Protein AF-A0A3A0EE90-F1 (afdb_monomer_lite)

Foldseek 3Di:
DVVVVVVVVVVVVVVVVVVVVVVVVPDDDPDDDDDDDDDPPDDQQCAVVSPHPDDPPVVVVVCVVDPDDPDDDAPPDDQQRVQCQFQVDHSLCQQHPDAQPDDDVPDHSHPSDGDPPGHTPVNVVD

Secondary structure (DSSP, 8-state):
-HHHHHHHHHHHHHHHHHHHHHHTT----PSPP------SS--GGGSGGGT-SS--HHHHHHHHTS---SS----SSHHHHHHHHHHSS-TTTTT-SSSTT---TT-TT--SS--TTPPPHHHHT-

Structure (mmCIF, N/CA/C/O backbone):
data_AF-A0A3A0EE90-F1
#
_entry.id   AF-A0A3A0EE90-F1
#
loop_
_atom_site.group_PDB
_atom_site.id
_atom_site.type_symbol
_atom_site.label_atom_id
_atom_site.label_alt_id
_atom_site.label_comp_id
_atom_site.label_asym_id
_atom_site.label_entity_id
_atom_site.label_seq_id
_atom_site.pdbx_PDB_ins_code
_atom_site.Cartn_x
_atom_site.Cartn_y
_atom_site.Cartn_z
_atom_site.occupancy
_atom_site.B_iso_or_equiv
_atom_site.auth_seq_id
_atom_site.auth_comp_id
_atom_site.auth_asym_id
_atom_site.auth_atom_id
_atom_site.pdbx_PDB_model_num
ATOM 1 N N . MET A 1 1 ? -14.773 -44.192 35.104 1.00 59.28 1 MET A N 1
ATOM 2 C CA . MET A 1 1 ? -13.990 -44.055 33.852 1.00 59.28 1 MET A CA 1
ATOM 3 C C . MET A 1 1 ? -14.890 -43.814 32.639 1.00 59.28 1 MET A C 1
ATOM 5 O O . MET A 1 1 ? -14.671 -42.838 31.938 1.00 59.28 1 MET A O 1
ATOM 9 N N . VAL A 1 2 ? -15.960 -44.599 32.462 1.00 55.34 2 VAL A N 1
ATOM 10 C CA . VAL A 1 2 ? -16.912 -44.497 31.332 1.00 55.34 2 VAL A CA 1
ATOM 11 C C . VAL A 1 2 ? -17.604 -43.124 31.212 1.00 55.34 2 VAL A C 1
ATOM 13 O O . VAL A 1 2 ? -17.663 -42.565 30.123 1.00 55.34 2 VAL A O 1
ATOM 16 N N . LEU A 1 3 ? -18.027 -42.516 32.329 1.00 49.12 3 LEU A N 1
ATOM 17 C CA . LEU A 1 3 ? -18.712 -41.209 32.326 1.00 49.12 3 LEU A CA 1
ATOM 18 C C . LEU A 1 3 ? -17.809 -40.034 31.893 1.00 49.12 3 LEU A C 1
ATOM 20 O O . LEU A 1 3 ? -18.281 -39.083 31.281 1.00 49.12 3 LEU A O 1
ATOM 24 N N . ARG A 1 4 ? -16.498 -40.111 32.168 1.00 53.97 4 ARG A N 1
ATOM 25 C CA . ARG A 1 4 ? -15.519 -39.095 31.735 1.00 53.97 4 ARG A CA 1
ATOM 26 C C . ARG A 1 4 ? -15.222 -39.191 30.237 1.00 53.97 4 ARG A C 1
ATOM 28 O O . ARG A 1 4 ? -15.070 -38.164 29.591 1.00 53.97 4 ARG A O 1
ATOM 35 N N . ILE A 1 5 ? -15.189 -40.407 29.690 1.00 62.09 5 ILE A N 1
ATOM 36 C CA . ILE A 1 5 ? -14.971 -40.651 28.256 1.00 62.09 5 ILE A CA 1
ATOM 37 C C . ILE A 1 5 ? -16.179 -40.164 27.441 1.00 62.09 5 ILE A C 1
ATOM 39 O O . ILE A 1 5 ? -16.000 -39.492 26.430 1.00 62.09 5 ILE A O 1
ATOM 43 N N . ALA A 1 6 ? -17.403 -40.413 27.923 1.00 63.38 6 ALA A N 1
ATOM 44 C CA . ALA A 1 6 ? -18.627 -39.934 27.278 1.00 63.38 6 ALA A CA 1
ATOM 45 C C . ALA A 1 6 ? -18.721 -38.396 27.228 1.00 63.38 6 ALA A C 1
ATOM 47 O O . ALA A 1 6 ? -19.151 -37.839 26.221 1.00 63.38 6 ALA A O 1
ATOM 48 N N . LEU A 1 7 ? -18.275 -37.703 28.283 1.00 63.69 7 LEU A N 1
ATOM 49 C CA . LEU A 1 7 ? -18.313 -36.239 28.356 1.00 63.69 7 LEU A CA 1
ATOM 50 C C . LEU A 1 7 ? -17.277 -35.580 27.429 1.00 63.69 7 LEU A C 1
ATOM 52 O O . LEU A 1 7 ? -17.569 -34.563 26.809 1.00 63.69 7 LEU A O 1
ATOM 56 N N . VAL A 1 8 ? -16.093 -36.188 27.287 1.00 68.00 8 VAL A N 1
ATOM 57 C CA . VAL A 1 8 ? -15.045 -35.726 26.359 1.00 68.00 8 VAL A CA 1
ATOM 58 C C . VAL A 1 8 ? -15.452 -35.963 24.903 1.00 68.00 8 VAL A C 1
ATOM 60 O O . VAL A 1 8 ? -15.297 -35.062 24.086 1.00 68.00 8 VAL A O 1
ATOM 63 N N . LEU A 1 9 ? -16.037 -37.123 24.582 1.00 70.31 9 LEU A N 1
ATOM 64 C CA . LEU A 1 9 ? -16.563 -37.410 23.240 1.00 70.31 9 LEU A CA 1
ATOM 65 C C . LEU A 1 9 ? -17.734 -36.488 22.869 1.00 70.31 9 LEU A C 1
ATOM 67 O O . LEU A 1 9 ? -17.796 -36.013 21.739 1.00 70.31 9 LEU A O 1
ATOM 71 N N . GLY A 1 10 ? -18.631 -36.195 23.817 1.00 65.44 10 GLY A N 1
ATOM 72 C CA . GLY A 1 10 ? -19.738 -35.254 23.619 1.00 65.44 10 GLY A CA 1
ATOM 73 C C . GLY A 1 10 ? -19.283 -33.802 23.435 1.00 65.44 10 GLY A C 1
ATOM 74 O O . GLY A 1 10 ? -19.886 -33.060 22.666 1.00 65.44 10 GLY A O 1
ATOM 75 N N . LEU A 1 11 ? -18.194 -33.396 24.098 1.00 70.06 11 LEU A N 1
ATOM 76 C CA . LEU A 1 11 ? -17.599 -32.073 23.903 1.00 70.06 11 LEU A CA 1
ATOM 77 C C . LEU A 1 11 ? -16.895 -31.971 22.541 1.00 70.06 11 LEU A C 1
ATOM 79 O O . LEU A 1 11 ? -16.982 -30.937 21.887 1.00 70.06 11 LEU A O 1
ATOM 83 N N . PHE A 1 12 ? -16.247 -33.049 22.091 1.00 70.38 12 PHE A N 1
ATOM 84 C CA . PHE A 1 12 ? -15.568 -33.098 20.794 1.00 70.38 12 PHE A CA 1
ATOM 85 C C . PHE A 1 12 ? -16.561 -32.999 19.625 1.00 70.38 12 PHE A C 1
ATOM 87 O O . PHE A 1 12 ? -16.373 -32.185 18.725 1.00 70.38 12 PHE A O 1
ATOM 94 N N . THR A 1 13 ? -17.674 -33.736 19.687 1.00 67.44 13 THR A N 1
ATOM 95 C CA . THR A 1 13 ? -18.733 -33.666 18.666 1.00 67.44 13 THR A CA 1
ATOM 96 C C . THR A 1 13 ? -19.474 -32.326 18.671 1.00 67.44 13 THR A C 1
ATOM 98 O O . THR A 1 13 ? -19.854 -31.832 17.611 1.00 67.44 13 THR A O 1
ATOM 101 N N . ALA A 1 14 ? -19.639 -31.689 19.837 1.00 69.25 14 ALA A N 1
ATOM 102 C CA . ALA A 1 14 ? -20.219 -30.348 19.934 1.00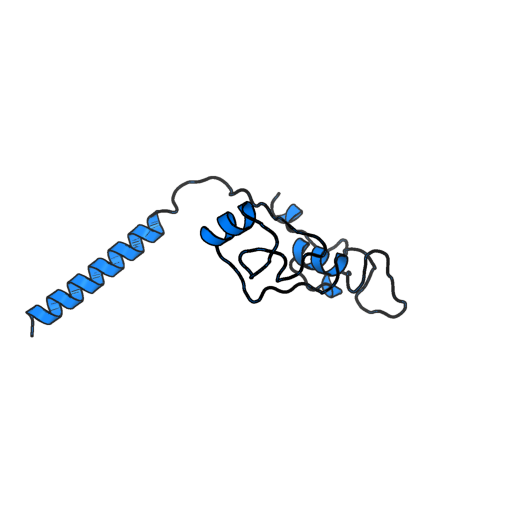 69.25 14 ALA A CA 1
ATOM 103 C C . ALA A 1 14 ? -19.314 -29.265 19.314 1.00 69.25 14 ALA A C 1
ATOM 105 O O . ALA A 1 14 ? -19.820 -28.346 18.668 1.00 69.25 14 ALA A O 1
ATOM 106 N N . VAL A 1 15 ? -17.990 -29.381 19.474 1.00 72.31 15 VAL A N 1
ATOM 107 C CA . VAL A 1 15 ? -17.012 -28.470 18.855 1.00 72.31 15 VAL A CA 1
ATOM 108 C C . VAL A 1 15 ? -16.973 -28.654 17.337 1.00 72.31 15 VAL A C 1
ATOM 110 O O . VAL A 1 15 ? -17.046 -27.663 16.613 1.00 72.31 15 VAL A O 1
ATOM 113 N N . GLU A 1 16 ? -16.954 -29.892 16.835 1.00 65.81 16 GLU A N 1
ATOM 114 C CA . GLU A 1 16 ? -17.025 -30.161 15.390 1.00 65.81 16 GLU A CA 1
ATOM 115 C C . GLU A 1 16 ? -18.316 -29.614 14.760 1.00 65.81 16 GLU A C 1
ATOM 117 O O . GLU A 1 16 ? -18.273 -28.965 13.713 1.00 65.81 16 GLU A O 1
ATOM 122 N N . ALA A 1 17 ? -19.464 -29.794 15.423 1.00 63.25 17 ALA A N 1
ATOM 123 C CA . ALA A 1 17 ? -20.746 -29.272 14.951 1.00 63.25 17 ALA A CA 1
ATOM 124 C C . ALA A 1 17 ? -20.808 -27.731 14.955 1.00 63.25 17 ALA A C 1
ATOM 126 O O . ALA A 1 17 ? -21.469 -27.139 14.097 1.00 63.25 17 ALA A O 1
ATOM 127 N N . LEU A 1 18 ? -20.121 -27.072 15.895 1.00 65.19 18 LEU A N 1
ATOM 128 C CA . LEU A 1 18 ? -20.002 -25.613 15.940 1.00 65.19 18 LEU A CA 1
ATOM 129 C C . LEU A 1 18 ? -19.099 -25.089 14.809 1.00 65.19 18 LEU A C 1
ATOM 131 O O . LEU A 1 18 ? -19.472 -24.129 14.137 1.00 65.19 18 LEU A O 1
ATOM 135 N N . CYS A 1 19 ? -17.973 -25.757 14.539 1.00 59.12 19 CYS A N 1
ATOM 136 C CA . CYS A 1 19 ? -17.071 -25.413 13.435 1.00 59.12 19 CYS A CA 1
ATOM 137 C C . CYS A 1 19 ? -17.733 -25.581 12.056 1.00 59.12 19 CYS A C 1
ATOM 139 O O . CYS A 1 19 ? -17.559 -24.730 11.179 1.00 59.12 19 CYS A O 1
ATOM 141 N N . LEU A 1 20 ? -18.549 -26.624 11.863 1.00 56.41 20 LEU A N 1
ATOM 142 C CA . LEU A 1 20 ? -19.273 -26.832 10.603 1.00 56.41 20 LEU A CA 1
ATOM 143 C C . LEU A 1 20 ? -20.354 -25.764 10.364 1.00 56.41 20 LEU A C 1
ATOM 145 O O . LEU A 1 20 ? -20.563 -25.337 9.230 1.00 56.41 20 LEU A O 1
ATOM 149 N N . ARG A 1 21 ? -21.001 -25.270 11.429 1.00 55.31 21 ARG A N 1
ATOM 150 C CA . ARG A 1 21 ? -21.992 -24.181 11.345 1.00 55.31 21 ARG A CA 1
ATOM 151 C C . ARG A 1 21 ? -21.370 -22.826 11.010 1.00 55.31 21 ARG A C 1
ATOM 153 O O . ARG A 1 21 ? -22.026 -22.031 10.348 1.00 55.31 21 ARG A O 1
ATOM 160 N N . THR A 1 22 ? -20.124 -22.565 11.413 1.00 54.81 22 THR A N 1
ATOM 161 C CA . THR A 1 22 ? -19.406 -21.346 10.995 1.00 54.81 22 THR A CA 1
ATOM 162 C C . THR A 1 22 ? -18.968 -21.376 9.530 1.00 54.81 22 THR A C 1
ATOM 164 O O . THR A 1 22 ? -18.910 -20.325 8.902 1.00 54.81 22 THR A O 1
ATOM 167 N N . ALA A 1 23 ? -18.710 -22.559 8.961 1.00 52.41 23 ALA A N 1
ATOM 168 C CA . ALA A 1 23 ? -18.367 -22.702 7.543 1.00 52.41 23 ALA A CA 1
ATOM 169 C C . ALA A 1 23 ? -19.599 -22.602 6.621 1.00 52.41 23 ALA A C 1
ATOM 171 O O . ALA A 1 23 ? -19.498 -22.095 5.508 1.00 52.41 23 ALA A O 1
ATOM 172 N N . ALA A 1 24 ? -20.772 -23.021 7.106 1.00 46.31 24 ALA A N 1
ATOM 173 C CA . ALA A 1 24 ? -22.036 -23.002 6.363 1.00 46.31 24 ALA A CA 1
ATOM 174 C C . ALA A 1 24 ? -22.686 -21.606 6.230 1.00 46.31 24 ALA A C 1
ATOM 176 O O . ALA A 1 24 ? -23.776 -21.489 5.680 1.00 46.31 24 ALA A O 1
ATOM 177 N N . GLY A 1 25 ? -22.038 -20.547 6.732 1.00 46.91 25 GLY A N 1
ATOM 178 C CA . GLY A 1 25 ? -22.451 -19.156 6.506 1.00 46.91 25 GLY A CA 1
ATOM 179 C C . GLY A 1 25 ? -21.989 -18.576 5.165 1.00 46.91 25 GLY A C 1
ATOM 180 O O . GLY A 1 25 ? -22.314 -17.433 4.857 1.00 46.91 25 GLY A O 1
ATOM 181 N N . ALA A 1 26 ? -21.227 -19.338 4.379 1.00 53.47 26 ALA A N 1
ATOM 182 C CA . ALA A 1 26 ? -20.845 -18.976 3.022 1.00 53.47 26 ALA A CA 1
ATOM 183 C C . ALA A 1 26 ? -21.792 -19.645 2.016 1.00 53.47 26 ALA A C 1
ATOM 185 O O . ALA A 1 26 ? -21.366 -20.484 1.233 1.00 53.47 26 ALA A O 1
ATOM 186 N N . GLU A 1 27 ? -23.077 -19.301 2.056 1.00 57.19 27 GLU A N 1
ATOM 187 C CA . GLU A 1 27 ? -23.995 -19.638 0.966 1.00 57.19 27 GLU A CA 1
ATOM 188 C C . GLU A 1 27 ? -24.607 -18.363 0.373 1.00 57.19 27 GLU A C 1
ATOM 190 O O . GLU A 1 27 ? -25.100 -17.492 1.089 1.00 57.19 27 GLU A O 1
ATOM 195 N N . GLU A 1 28 ? -24.520 -18.310 -0.958 1.00 57.03 28 GLU A N 1
ATOM 196 C CA . GLU A 1 28 ? -25.180 -17.417 -1.917 1.00 57.03 28 GLU A CA 1
ATOM 197 C C . GLU A 1 28 ? -24.942 -15.896 -1.819 1.00 57.03 28 GLU A C 1
ATOM 199 O O . GLU A 1 28 ? -25.707 -15.134 -1.233 1.00 57.03 28 GLU A O 1
ATOM 204 N N . GLY A 1 29 ? -23.931 -15.397 -2.532 1.00 55.56 29 GLY A N 1
ATOM 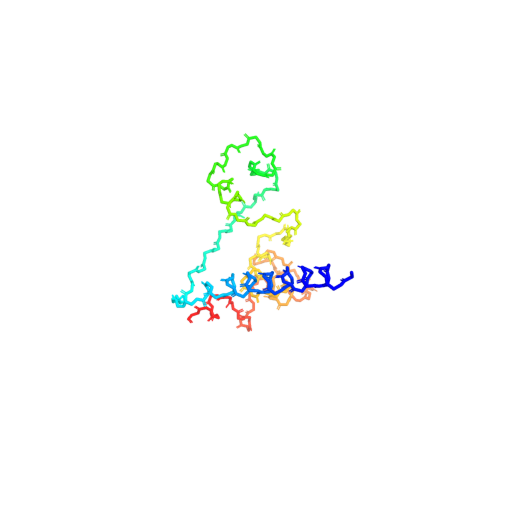205 C CA . GLY A 1 29 ? -23.764 -13.961 -2.756 1.00 55.56 29 GLY A CA 1
ATOM 206 C C . GLY A 1 29 ? -22.936 -13.704 -4.003 1.00 55.56 29 GLY A C 1
ATOM 207 O O . GLY A 1 29 ? -21.925 -14.365 -4.215 1.00 55.56 29 GLY A O 1
ATOM 208 N N . GLY A 1 30 ? -23.382 -12.783 -4.859 1.00 76.06 30 GLY A N 1
ATOM 209 C CA . GLY A 1 30 ? -22.706 -12.436 -6.112 1.00 76.06 30 GLY A CA 1
ATOM 210 C C . GLY A 1 30 ? -21.223 -12.071 -5.953 1.00 76.06 30 GLY A C 1
ATOM 211 O O . GLY A 1 30 ? -20.705 -11.926 -4.847 1.00 76.06 30 GLY A O 1
ATOM 212 N N . ARG A 1 31 ? -20.531 -11.904 -7.090 1.00 87.62 31 ARG A N 1
ATOM 213 C CA . ARG A 1 31 ? -19.111 -11.507 -7.130 1.00 87.62 31 ARG A CA 1
ATOM 214 C C . ARG A 1 31 ? -18.866 -10.327 -6.166 1.00 87.62 31 ARG A C 1
ATOM 216 O O . ARG A 1 31 ? -19.529 -9.299 -6.324 1.00 87.62 31 ARG A O 1
ATOM 223 N N . PRO A 1 32 ? -17.967 -10.456 -5.173 1.00 91.12 32 PRO A N 1
ATOM 224 C CA . PRO A 1 32 ? -17.743 -9.395 -4.203 1.00 91.12 32 PRO A CA 1
ATOM 225 C C . PRO A 1 32 ? -17.126 -8.172 -4.883 1.00 91.12 32 PRO A C 1
ATOM 227 O O . PRO A 1 32 ? -16.302 -8.295 -5.790 1.00 91.12 32 PRO A O 1
ATOM 230 N N . ASN A 1 33 ? -17.492 -6.983 -4.409 1.00 94.81 33 ASN A N 1
ATOM 231 C CA . ASN A 1 33 ? -16.829 -5.754 -4.827 1.00 94.81 33 ASN A CA 1
ATOM 232 C C . ASN A 1 33 ? -15.480 -5.638 -4.113 1.00 94.81 33 ASN A C 1
ATOM 234 O O . ASN A 1 33 ? -15.415 -5.718 -2.886 1.00 94.81 33 ASN A O 1
ATOM 238 N N . VAL A 1 34 ? -14.415 -5.409 -4.878 1.00 95.06 34 VAL A N 1
ATOM 239 C CA . VAL A 1 34 ? -13.067 -5.186 -4.348 1.00 95.06 34 VAL A CA 1
ATOM 240 C C . VAL A 1 34 ? -12.744 -3.699 -4.457 1.00 95.06 34 VAL A C 1
ATOM 242 O O . VAL A 1 34 ? -12.697 -3.152 -5.555 1.00 95.06 34 VAL A O 1
ATOM 245 N N . VAL A 1 35 ? -12.525 -3.038 -3.317 1.00 96.12 35 VAL A N 1
ATOM 246 C CA . VAL A 1 35 ? -12.126 -1.623 -3.250 1.00 96.12 35 VAL A CA 1
ATOM 247 C C . VAL A 1 35 ? -10.737 -1.535 -2.635 1.00 96.12 35 VAL A C 1
ATOM 249 O O . VAL A 1 35 ? -10.529 -1.967 -1.503 1.00 96.12 35 VAL A O 1
ATOM 252 N N . ILE A 1 36 ? -9.793 -0.955 -3.376 1.00 96.69 36 ILE A N 1
ATOM 253 C CA . ILE A 1 36 ? -8.423 -0.721 -2.913 1.00 96.69 36 ILE A CA 1
ATOM 254 C C . ILE A 1 36 ? -8.242 0.775 -2.693 1.00 96.69 36 ILE A C 1
ATOM 256 O O . ILE A 1 36 ? -8.358 1.566 -3.627 1.00 96.69 36 ILE A O 1
ATOM 260 N N . ILE A 1 37 ? -7.938 1.153 -1.453 1.00 97.38 37 ILE A N 1
ATOM 261 C CA . ILE A 1 37 ? -7.609 2.527 -1.074 1.00 97.38 37 ILE A CA 1
ATOM 262 C C . ILE A 1 37 ? -6.093 2.593 -0.895 1.00 97.38 37 ILE A C 1
ATOM 264 O O . ILE A 1 37 ? -5.555 2.059 0.072 1.00 97.38 37 ILE A O 1
ATOM 268 N N . LEU A 1 38 ? -5.408 3.224 -1.849 1.00 96.94 38 LEU A N 1
ATOM 269 C CA . LEU A 1 38 ? -3.968 3.472 -1.801 1.00 96.94 38 LEU A CA 1
ATOM 270 C C . LEU A 1 38 ? -3.725 4.954 -1.504 1.00 96.94 38 LEU A C 1
ATOM 272 O O . LEU A 1 38 ? -4.231 5.811 -2.227 1.00 96.94 38 LEU A O 1
ATOM 276 N N . VAL A 1 39 ? -2.937 5.241 -0.470 1.00 96.56 39 VAL A N 1
ATOM 277 C CA . VAL A 1 39 ? -2.586 6.606 -0.054 1.00 96.56 39 VAL A CA 1
ATOM 278 C C . VAL A 1 39 ? -1.139 6.906 -0.449 1.00 96.56 39 VAL A C 1
ATOM 280 O O . VAL A 1 39 ? -0.290 6.018 -0.379 1.00 96.56 39 VAL A O 1
ATOM 283 N N . ASP A 1 40 ? -0.873 8.135 -0.895 1.00 96.81 40 ASP A N 1
ATOM 284 C CA . ASP A 1 40 ? 0.460 8.598 -1.303 1.00 96.81 40 ASP A CA 1
ATOM 285 C C . ASP A 1 40 ? 1.194 9.212 -0.104 1.00 96.81 40 ASP A C 1
ATOM 287 O O . ASP A 1 40 ? 0.599 9.983 0.646 1.00 96.81 40 ASP A O 1
ATOM 291 N N . ASP A 1 41 ? 2.462 8.844 0.077 1.00 95.25 41 ASP A N 1
ATOM 292 C CA . ASP A 1 41 ? 3.390 9.380 1.087 1.00 95.25 41 ASP A CA 1
ATOM 293 C C . ASP A 1 41 ? 2.924 9.344 2.559 1.00 95.25 41 ASP A C 1
ATOM 295 O O . ASP A 1 41 ? 3.495 10.019 3.413 1.00 95.25 41 ASP A O 1
ATOM 299 N N . MET A 1 42 ? 1.938 8.503 2.888 1.00 95.50 42 MET A N 1
ATOM 300 C CA . MET A 1 42 ? 1.491 8.285 4.268 1.00 95.50 42 MET A CA 1
ATOM 301 C C . MET A 1 42 ? 2.459 7.374 5.035 1.00 95.50 42 MET A C 1
ATOM 303 O O . MET A 1 42 ? 2.745 6.245 4.622 1.00 95.50 42 MET A O 1
ATOM 307 N N . GLY A 1 43 ? 2.938 7.858 6.178 1.00 94.19 43 GLY A N 1
ATOM 308 C CA . GLY A 1 43 ? 3.788 7.136 7.112 1.00 94.19 43 GLY A CA 1
ATOM 309 C C . GLY A 1 43 ? 3.019 6.159 8.005 1.00 94.19 43 GLY A C 1
ATOM 310 O O . GLY A 1 43 ? 1.801 6.220 8.162 1.00 94.19 43 GLY A O 1
ATOM 311 N N . PHE A 1 44 ? 3.755 5.244 8.643 1.00 94.88 44 PHE A N 1
ATOM 312 C CA . PHE A 1 44 ? 3.175 4.223 9.525 1.00 94.88 44 PHE A CA 1
ATOM 313 C C . PHE A 1 44 ? 2.412 4.822 10.718 1.00 94.88 44 PHE A C 1
ATOM 315 O O . PHE A 1 44 ? 1.367 4.305 11.103 1.00 94.88 44 PHE A O 1
ATOM 322 N N . SER A 1 45 ? 2.921 5.913 11.294 1.00 94.38 45 SER A N 1
ATOM 323 C CA . SER A 1 45 ? 2.362 6.571 12.480 1.00 94.38 45 SER A CA 1
ATOM 324 C C . SER A 1 45 ? 1.404 7.723 12.159 1.00 94.38 45 SER A C 1
ATOM 326 O O . SER A 1 45 ? 1.079 8.490 13.057 1.00 94.38 45 SER A O 1
ATOM 328 N N . ASP A 1 46 ? 0.935 7.855 10.916 1.00 96.38 46 ASP A N 1
ATOM 329 C CA . ASP A 1 46 ? 0.018 8.938 10.514 1.00 96.38 46 ASP A CA 1
ATOM 330 C C . ASP A 1 46 ? -1.464 8.603 10.770 1.00 96.38 46 ASP A C 1
ATOM 332 O O . ASP A 1 46 ? -2.341 9.448 10.606 1.00 96.38 46 ASP A O 1
ATOM 336 N N . ILE A 1 47 ? -1.763 7.363 11.172 1.00 96.75 47 ILE A N 1
ATOM 337 C CA . ILE A 1 47 ? -3.121 6.882 11.454 1.00 96.75 47 ILE A CA 1
ATOM 338 C C . ILE A 1 47 ? -3.267 6.610 12.958 1.00 96.75 47 ILE A C 1
ATOM 340 O O . ILE A 1 47 ? -2.401 5.982 13.575 1.00 96.75 47 ILE A O 1
ATOM 344 N N . GLY A 1 48 ? -4.386 7.031 13.549 1.00 97.25 48 GLY A N 1
ATOM 345 C CA . GLY A 1 48 ? -4.688 6.908 14.979 1.00 97.25 48 GLY A CA 1
ATOM 346 C C . GLY A 1 48 ? -4.540 5.483 15.515 1.00 97.25 48 GLY A C 1
ATOM 347 O O . GLY A 1 48 ? -3.892 5.262 16.538 1.00 97.25 48 GLY A O 1
ATOM 348 N N . CYS A 1 49 ? -5.025 4.475 14.786 1.00 96.38 49 CYS A N 1
ATOM 349 C CA . CYS A 1 49 ? -4.865 3.074 15.176 1.00 96.38 49 CYS A CA 1
ATOM 350 C C . CYS A 1 49 ? -3.408 2.564 15.157 1.00 96.38 49 CYS A C 1
ATOM 352 O O . CYS A 1 49 ? -3.168 1.456 15.631 1.00 96.38 49 CYS A O 1
ATOM 354 N N . TYR A 1 50 ? -2.431 3.335 14.678 1.00 97.19 50 TYR A N 1
ATOM 355 C CA . TYR A 1 50 ? -0.996 3.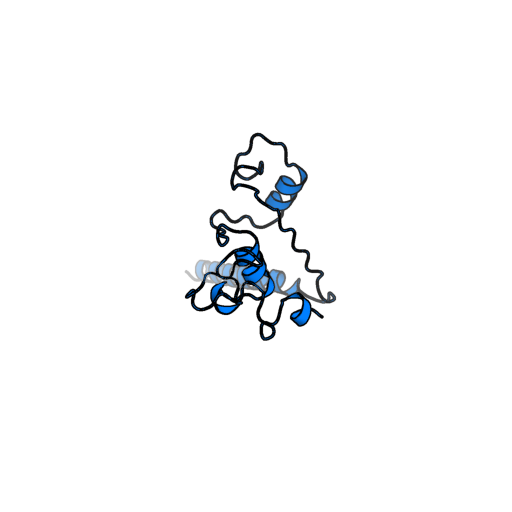049 14.813 1.00 97.19 50 TYR A CA 1
ATOM 356 C C . TYR A 1 50 ? -0.261 4.028 15.747 1.00 97.19 50 TYR A C 1
ATOM 358 O O . TYR A 1 50 ? 0.959 3.948 15.868 1.00 97.19 50 TYR A O 1
ATOM 366 N N . GLY A 1 51 ? -0.991 4.892 16.462 1.00 95.19 51 GLY A N 1
ATOM 367 C CA . GLY A 1 51 ? -0.441 5.792 17.480 1.00 95.19 51 GLY A CA 1
ATOM 368 C C . GLY A 1 51 ? -0.282 7.253 17.055 1.00 95.19 51 GLY A C 1
ATOM 369 O O . GLY A 1 51 ? 0.429 7.979 17.742 1.00 95.19 51 GLY A O 1
ATOM 370 N N . SER A 1 52 ? -0.916 7.681 15.959 1.00 96.81 52 SER A N 1
ATOM 371 C CA . SER A 1 52 ? -0.894 9.084 15.515 1.00 96.81 52 SER A CA 1
ATOM 372 C C . SER A 1 52 ? -1.605 10.040 16.475 1.00 96.81 52 SER A C 1
ATOM 374 O O . SER A 1 52 ? -2.617 9.683 17.082 1.00 96.81 52 SER A O 1
ATOM 376 N N . GLU A 1 53 ? -1.149 11.291 16.524 1.00 96.00 53 GLU A N 1
ATOM 377 C CA . GLU A 1 53 ? -1.884 12.425 17.088 1.00 96.00 53 GLU A CA 1
ATOM 378 C C . GLU A 1 53 ? -2.998 12.967 16.172 1.00 96.00 53 GLU A C 1
ATOM 380 O O . GLU A 1 53 ? -3.854 13.729 16.631 1.00 96.00 53 GLU A O 1
ATOM 385 N N . ILE A 1 54 ? -3.006 12.596 14.886 1.00 96.00 54 ILE A N 1
ATOM 386 C CA . ILE A 1 54 ? -3.996 13.067 13.912 1.00 96.00 54 ILE A CA 1
ATOM 387 C C . ILE A 1 54 ? -5.286 12.241 14.054 1.00 96.00 54 ILE A C 1
ATOM 389 O O . ILE A 1 54 ? -5.251 11.013 13.934 1.00 96.00 54 ILE A O 1
ATOM 393 N N . PRO A 1 55 ? -6.460 12.874 14.258 1.00 96.62 55 PRO A N 1
ATOM 394 C CA . PRO A 1 55 ? -7.718 12.140 14.348 1.00 96.62 55 PRO A CA 1
ATOM 395 C C . PRO A 1 55 ? -8.114 11.503 13.006 1.00 96.62 55 PRO A C 1
ATOM 397 O O . PRO A 1 55 ? -8.495 12.202 12.065 1.00 96.62 55 PRO A O 1
ATOM 400 N N . THR A 1 56 ? -8.114 10.168 12.935 1.00 98.19 56 THR A N 1
ATOM 401 C CA . THR A 1 56 ? -8.525 9.394 11.746 1.00 98.19 56 THR A CA 1
ATOM 402 C C . THR A 1 56 ? -9.720 8.467 12.020 1.00 98.19 56 THR A C 1
ATOM 404 O O . THR A 1 56 ? -9.656 7.268 11.733 1.00 98.19 56 THR A O 1
ATOM 407 N N . PRO A 1 57 ? -10.863 8.985 12.517 1.00 98.00 57 PRO A N 1
ATOM 408 C CA . PRO A 1 57 ? -11.929 8.161 13.100 1.00 98.00 57 PRO A CA 1
ATOM 409 C C . PRO A 1 57 ? -12.533 7.129 12.136 1.00 98.00 57 PRO A C 1
ATOM 411 O O . PRO A 1 57 ? -12.917 6.040 12.556 1.00 98.00 57 PRO A O 1
ATOM 414 N N . ASN A 1 58 ? -12.594 7.432 10.835 1.00 98.25 58 ASN A N 1
ATOM 415 C CA . ASN A 1 58 ? -13.113 6.497 9.831 1.00 98.25 58 ASN A CA 1
ATOM 416 C C . ASN A 1 58 ? -12.157 5.322 9.571 1.00 98.25 58 ASN A C 1
ATOM 418 O O . ASN A 1 58 ? -12.610 4.190 9.399 1.00 98.25 58 ASN A O 1
ATOM 422 N N . ILE A 1 59 ? -10.845 5.578 9.562 1.00 97.88 59 ILE A N 1
ATOM 423 C CA . ILE A 1 59 ? -9.825 4.536 9.381 1.00 97.88 59 ILE A CA 1
ATOM 424 C C . ILE A 1 59 ? -9.733 3.689 10.653 1.00 97.88 59 ILE A C 1
ATOM 426 O O . ILE A 1 59 ? -9.671 2.464 10.575 1.00 97.88 59 ILE A O 1
ATOM 430 N N . ASP A 1 60 ? -9.829 4.318 11.822 1.00 98.00 60 ASP A N 1
ATOM 431 C CA . ASP A 1 60 ? -9.811 3.622 13.109 1.00 98.00 60 ASP A CA 1
ATOM 432 C C . ASP A 1 60 ? -11.032 2.703 13.267 1.00 98.00 60 ASP A C 1
ATOM 434 O O . ASP A 1 60 ? -10.900 1.550 13.680 1.00 98.00 60 ASP A O 1
ATOM 438 N N . ALA A 1 61 ? -12.218 3.164 12.852 1.00 98.31 61 ALA A N 1
ATOM 439 C CA . ALA A 1 61 ? -13.424 2.340 12.813 1.00 98.31 61 ALA A CA 1
ATOM 440 C C . ALA A 1 61 ? -13.321 1.176 11.811 1.00 98.31 61 ALA A C 1
ATOM 442 O O . ALA A 1 61 ? -13.881 0.103 12.056 1.00 98.31 61 ALA A O 1
ATOM 443 N N . LEU A 1 62 ? -12.617 1.362 10.687 1.00 97.88 62 LEU A N 1
ATOM 444 C CA . LEU A 1 62 ? -12.333 0.281 9.741 1.00 97.88 62 LEU A CA 1
ATOM 445 C C . LEU A 1 62 ? -11.385 -0.754 10.363 1.00 97.88 62 LEU A C 1
ATOM 447 O O . LEU A 1 62 ? -11.679 -1.947 10.314 1.00 97.88 62 LEU A O 1
ATOM 451 N N . ALA A 1 63 ? -10.305 -0.306 11.006 1.00 97.25 63 ALA A N 1
ATOM 452 C CA . ALA A 1 63 ? -9.345 -1.174 11.681 1.00 97.25 63 ALA A CA 1
ATOM 453 C C . ALA A 1 63 ? -9.985 -1.972 12.831 1.00 97.25 63 ALA A C 1
ATOM 455 O O . ALA A 1 63 ? -9.703 -3.157 12.981 1.00 97.25 63 ALA A O 1
ATOM 456 N N . ALA A 1 64 ? -10.892 -1.362 13.602 1.00 97.88 64 ALA A N 1
ATOM 457 C CA . ALA A 1 64 ? -11.588 -2.015 14.715 1.00 97.88 64 ALA A CA 1
ATOM 458 C C . ALA A 1 64 ? -12.553 -3.136 14.282 1.00 97.88 64 ALA A C 1
ATOM 460 O O . ALA A 1 64 ? -12.872 -4.013 15.082 1.00 97.88 64 ALA A O 1
ATOM 461 N N . ARG A 1 65 ? -13.033 -3.110 13.032 1.00 98.00 65 ARG A N 1
ATOM 462 C CA . ARG A 1 65 ? -13.954 -4.116 12.465 1.00 98.00 65 ARG A CA 1
ATOM 463 C C . ARG A 1 65 ? -13.288 -5.029 11.433 1.00 98.00 65 ARG A C 1
ATOM 465 O O . ARG A 1 65 ? -13.982 -5.799 10.775 1.00 98.00 65 ARG A O 1
ATOM 472 N N . GLY A 1 66 ? -11.975 -4.910 11.257 1.00 96.50 66 GLY A N 1
ATOM 473 C CA . GLY A 1 66 ? -11.227 -5.578 10.202 1.00 96.50 66 GLY A CA 1
ATOM 474 C C . GLY A 1 66 ? -9.935 -6.211 10.703 1.00 96.50 66 GLY A C 1
ATOM 475 O O . GLY A 1 66 ? -9.781 -6.532 11.879 1.00 96.50 66 GLY A O 1
ATOM 476 N N . VAL A 1 67 ? -8.999 -6.397 9.774 1.00 97.12 67 VAL A N 1
ATOM 477 C CA . VAL A 1 67 ? -7.656 -6.911 10.054 1.00 97.12 67 VAL A CA 1
ATOM 478 C C . VAL A 1 67 ? -6.649 -5.778 9.896 1.00 97.12 67 VAL A C 1
ATOM 480 O O . VAL A 1 67 ? -6.739 -4.983 8.962 1.00 97.12 67 VAL A O 1
ATOM 483 N N . ARG A 1 68 ? -5.675 -5.722 10.808 1.00 96.19 68 ARG A N 1
ATOM 484 C CA . ARG A 1 68 ? -4.598 -4.728 10.822 1.00 96.19 68 ARG A CA 1
ATOM 485 C C . ARG A 1 68 ? -3.242 -5.420 10.723 1.00 96.19 68 ARG A C 1
ATOM 487 O O . ARG A 1 68 ? -3.005 -6.403 11.423 1.00 96.19 68 ARG A O 1
ATOM 494 N N . PHE A 1 69 ? -2.340 -4.873 9.913 1.00 96.75 69 PHE A N 1
ATOM 495 C CA . PHE A 1 69 ? -0.993 -5.407 9.722 1.00 96.75 69 PHE A CA 1
ATOM 496 C C . PHE A 1 69 ? 0.045 -4.504 10.381 1.00 96.75 69 PHE A C 1
ATOM 498 O O . PHE A 1 69 ? 0.154 -3.333 10.049 1.00 96.75 69 PHE A O 1
ATOM 505 N N . THR A 1 70 ? 0.862 -5.047 11.280 1.00 96.25 70 THR A N 1
ATOM 506 C CA . THR A 1 70 ? 2.014 -4.314 11.836 1.00 96.25 70 THR A CA 1
ATOM 507 C C . THR A 1 70 ? 3.263 -4.433 10.968 1.00 96.25 70 THR A C 1
ATOM 509 O O . THR A 1 70 ? 4.230 -3.717 11.203 1.00 96.25 70 THR A O 1
ATOM 512 N N . GLN A 1 71 ? 3.257 -5.334 9.981 1.00 97.00 71 GLN A N 1
ATOM 513 C CA . GLN A 1 71 ? 4.373 -5.627 9.080 1.00 97.00 71 GLN A CA 1
ATOM 514 C C . GLN A 1 71 ? 3.848 -5.707 7.637 1.00 97.00 71 GLN A C 1
ATOM 516 O O . GLN A 1 71 ? 3.567 -6.787 7.122 1.00 97.00 71 GLN A O 1
ATOM 521 N N . PHE A 1 72 ? 3.661 -4.546 7.008 1.00 96.38 72 PHE A N 1
ATOM 522 C CA . PHE A 1 72 ? 3.236 -4.399 5.613 1.00 96.38 72 PHE A CA 1
ATOM 523 C C . PHE A 1 72 ? 4.202 -3.449 4.903 1.00 96.38 72 PHE A C 1
ATOM 525 O O . PHE A 1 72 ? 4.477 -2.365 5.414 1.00 96.38 72 PHE A O 1
ATOM 532 N N . TYR A 1 73 ? 4.733 -3.854 3.749 1.00 96.06 73 TYR A N 1
ATOM 533 C CA . TYR A 1 73 ? 5.865 -3.180 3.112 1.00 96.06 73 TYR A CA 1
ATOM 534 C C . TYR A 1 73 ? 5.541 -2.750 1.686 1.00 96.06 73 TYR A C 1
ATOM 536 O O . TYR A 1 73 ? 4.835 -3.443 0.956 1.00 96.06 73 TYR A O 1
ATOM 544 N N . ASN A 1 74 ? 6.110 -1.617 1.287 1.00 95.81 74 ASN A N 1
ATOM 545 C CA . ASN A 1 74 ? 6.106 -1.121 -0.083 1.00 95.81 74 ASN A CA 1
ATOM 546 C C . ASN A 1 74 ? 7.542 -1.113 -0.643 1.00 95.81 74 ASN A C 1
ATOM 548 O O . ASN A 1 74 ? 8.482 -1.566 0.010 1.00 95.81 74 ASN A O 1
ATOM 552 N N . THR A 1 75 ? 7.737 -0.593 -1.853 1.00 94.19 75 THR A N 1
ATOM 553 C CA . THR A 1 75 ? 9.061 -0.528 -2.494 1.00 94.19 75 THR A CA 1
ATOM 554 C C . THR A 1 75 ? 9.775 0.814 -2.248 1.00 94.19 75 THR A C 1
ATOM 556 O O . THR A 1 75 ? 10.585 1.231 -3.074 1.00 94.19 75 THR A O 1
ATOM 559 N N . ALA A 1 76 ? 9.414 1.545 -1.185 1.00 91.06 76 ALA A N 1
ATOM 560 C CA . ALA A 1 76 ? 9.916 2.877 -0.811 1.00 91.06 76 ALA A CA 1
ATOM 561 C C . ALA A 1 76 ? 9.731 4.010 -1.851 1.00 91.06 76 ALA A C 1
ATOM 563 O O . ALA A 1 76 ? 10.226 5.119 -1.657 1.00 91.06 76 ALA A O 1
ATOM 564 N N . ARG A 1 77 ? 9.041 3.750 -2.970 1.00 90.81 77 ARG A N 1
ATOM 565 C CA . ARG A 1 77 ? 8.799 4.696 -4.074 1.00 90.81 77 ARG A CA 1
ATOM 566 C C . ARG A 1 77 ? 7.433 4.441 -4.702 1.00 90.81 77 ARG A C 1
ATOM 568 O O . ARG A 1 77 ? 6.997 3.289 -4.775 1.00 90.81 77 ARG A O 1
ATOM 575 N N . CYS A 1 78 ? 6.795 5.493 -5.208 1.00 93.31 78 CYS A N 1
ATOM 576 C CA . CYS A 1 78 ? 5.431 5.444 -5.733 1.00 93.31 78 CYS A CA 1
ATOM 577 C C . CYS A 1 78 ? 5.287 4.511 -6.951 1.00 93.31 78 CYS A C 1
ATOM 579 O O . CYS A 1 78 ? 4.487 3.575 -6.908 1.00 93.31 78 CYS A O 1
ATOM 581 N N . SER A 1 79 ? 6.075 4.702 -8.014 1.00 93.19 79 SER A N 1
ATOM 582 C CA . SER A 1 79 ? 5.913 3.948 -9.267 1.00 93.19 79 SER A CA 1
ATOM 583 C C . SER A 1 79 ? 6.215 2.444 -9.121 1.00 93.19 79 SER A C 1
ATOM 585 O O . SER A 1 79 ? 5.369 1.642 -9.524 1.00 93.19 79 SER A O 1
ATOM 587 N N . PRO A 1 80 ? 7.320 2.019 -8.474 1.00 93.75 80 PRO A N 1
ATOM 588 C CA . PRO A 1 80 ? 7.587 0.596 -8.244 1.00 93.75 80 PRO A CA 1
ATOM 589 C C . PRO A 1 80 ? 6.563 -0.065 -7.294 1.00 93.75 80 PRO A C 1
ATOM 591 O O . PRO A 1 80 ? 6.203 -1.231 -7.489 1.00 93.75 80 PRO A O 1
ATOM 594 N N . THR A 1 81 ? 6.010 0.685 -6.327 1.00 95.75 81 THR A N 1
ATOM 595 C CA . THR A 1 81 ? 4.955 0.190 -5.419 1.00 95.75 81 THR A CA 1
ATOM 596 C C . THR A 1 81 ? 3.668 -0.059 -6.192 1.00 95.75 81 THR A C 1
ATOM 598 O O . THR A 1 81 ? 3.075 -1.129 -6.078 1.00 95.75 81 THR A O 1
ATOM 601 N N . ARG A 1 82 ? 3.250 0.907 -7.020 1.00 96.19 82 ARG A N 1
ATOM 602 C CA . ARG A 1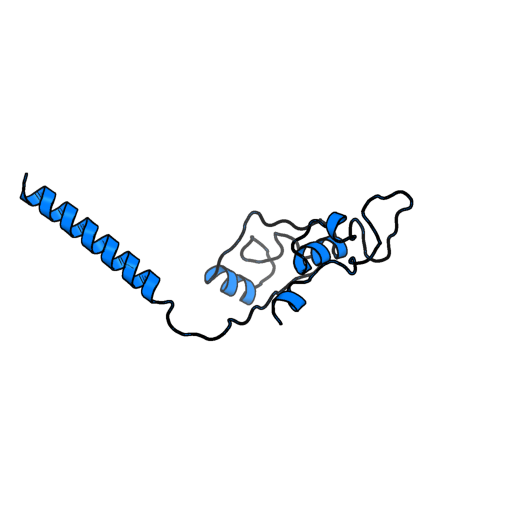 82 ? 2.038 0.798 -7.844 1.00 96.19 82 ARG A CA 1
ATOM 603 C C . ARG A 1 82 ? 2.162 -0.326 -8.871 1.00 96.19 82 ARG A C 1
ATOM 605 O O . ARG A 1 82 ? 1.207 -1.072 -9.053 1.00 96.19 82 ARG A O 1
ATOM 612 N N . ALA A 1 83 ? 3.334 -0.501 -9.479 1.00 95.75 83 ALA A N 1
ATOM 613 C CA . ALA A 1 83 ? 3.592 -1.607 -10.398 1.00 95.75 83 ALA A CA 1
ATOM 614 C C . ALA A 1 83 ? 3.431 -2.972 -9.716 1.00 95.75 83 ALA A C 1
ATOM 616 O O . ALA A 1 83 ? 2.734 -3.844 -10.237 1.00 95.75 83 ALA A O 1
ATOM 617 N N . SER A 1 84 ? 4.016 -3.127 -8.525 1.00 96.62 84 SER A N 1
ATOM 618 C CA . SER A 1 84 ? 3.927 -4.369 -7.750 1.00 96.62 84 SER A CA 1
ATOM 619 C C . SER A 1 84 ? 2.499 -4.641 -7.278 1.00 96.62 84 SER A C 1
ATOM 621 O O . SER A 1 84 ? 2.020 -5.765 -7.383 1.00 96.62 84 SER A O 1
ATOM 623 N N . LEU A 1 85 ? 1.786 -3.602 -6.826 1.00 97.25 85 LEU A N 1
ATOM 624 C CA . LEU A 1 85 ? 0.379 -3.700 -6.442 1.00 97.25 85 LEU A CA 1
ATOM 625 C C . LEU A 1 85 ? -0.481 -4.174 -7.616 1.00 97.25 85 LEU A C 1
ATOM 627 O O . LEU A 1 85 ? -1.234 -5.128 -7.468 1.00 97.25 85 LEU A O 1
ATOM 631 N N . LEU A 1 86 ? -0.369 -3.522 -8.777 1.00 97.06 86 LEU A N 1
ATOM 632 C CA . LEU A 1 86 ? -1.221 -3.804 -9.931 1.00 97.06 86 LEU A CA 1
ATOM 633 C C . LEU A 1 86 ? -0.971 -5.186 -10.531 1.00 97.06 86 LEU A C 1
ATOM 635 O O . LEU A 1 86 ? -1.921 -5.790 -11.008 1.00 97.06 86 LEU A O 1
ATOM 639 N N . THR A 1 87 ? 0.271 -5.671 -10.533 1.00 97.12 87 THR A N 1
ATOM 640 C CA . THR A 1 87 ? 0.657 -6.891 -11.268 1.00 97.12 87 THR A CA 1
ATOM 641 C C . THR A 1 87 ? 0.909 -8.105 -10.380 1.00 97.12 87 THR A C 1
ATOM 643 O O . THR A 1 87 ? 0.952 -9.226 -10.876 1.00 97.12 87 THR A O 1
ATOM 646 N N . GLY A 1 88 ? 1.121 -7.910 -9.075 1.00 96.56 88 GLY A N 1
ATOM 647 C CA . GLY A 1 88 ? 1.585 -8.968 -8.174 1.00 96.56 88 GLY A CA 1
ATOM 648 C C . GLY A 1 88 ? 3.033 -9.413 -8.423 1.00 96.56 88 GLY A C 1
ATOM 649 O O . GLY A 1 88 ? 3.472 -10.405 -7.845 1.00 96.56 88 GLY A O 1
ATOM 650 N N . LEU A 1 89 ? 3.779 -8.705 -9.276 1.00 95.69 89 LEU A N 1
ATOM 651 C CA . LEU A 1 89 ? 5.172 -8.999 -9.601 1.00 95.69 89 LEU A CA 1
ATOM 652 C C . LEU A 1 89 ? 6.128 -8.105 -8.810 1.00 95.69 89 LEU A C 1
ATOM 654 O O . LEU A 1 89 ? 5.772 -7.005 -8.391 1.00 95.69 89 LEU A O 1
ATOM 658 N N . TYR A 1 90 ? 7.384 -8.532 -8.666 1.00 94.19 90 TYR A N 1
ATOM 659 C CA . TYR A 1 90 ? 8.419 -7.615 -8.198 1.00 94.19 90 TYR A CA 1
ATOM 660 C C . TYR A 1 90 ? 8.642 -6.481 -9.214 1.00 94.19 90 TYR A C 1
ATOM 662 O O . TYR A 1 90 ? 8.526 -6.699 -10.425 1.00 94.19 90 TYR A O 1
ATOM 670 N N . PRO A 1 91 ? 9.057 -5.282 -8.766 1.00 92.38 91 PRO A N 1
ATOM 671 C CA . PRO A 1 91 ? 9.141 -4.106 -9.631 1.00 92.38 91 PRO A CA 1
ATOM 672 C C . PRO A 1 91 ? 10.061 -4.303 -10.844 1.00 92.38 91 PRO A C 1
ATOM 674 O O . PRO A 1 91 ? 9.732 -3.879 -11.947 1.00 92.38 91 PRO A O 1
ATOM 677 N N . HIS A 1 92 ? 11.174 -5.023 -10.679 1.00 90.00 92 HIS A N 1
ATOM 678 C CA . HIS A 1 92 ? 12.098 -5.353 -11.772 1.00 90.00 92 HIS A CA 1
ATOM 679 C C . HIS A 1 92 ? 11.497 -6.318 -12.808 1.00 90.00 92 HIS A C 1
ATOM 681 O O . HIS A 1 92 ? 11.867 -6.283 -13.978 1.00 90.00 92 HIS A O 1
ATOM 687 N N . GLN A 1 93 ? 10.568 -7.186 -12.398 1.00 91.81 93 GLN A N 1
ATOM 688 C CA . GLN A 1 93 ? 9.856 -8.071 -13.320 1.00 91.81 93 GLN A CA 1
ATOM 689 C C . GLN A 1 93 ? 8.817 -7.283 -14.115 1.00 91.81 93 GLN A C 1
ATOM 691 O O . GLN A 1 93 ? 8.644 -7.562 -15.297 1.00 91.81 93 GLN A O 1
ATOM 696 N N . ALA A 1 94 ? 8.203 -6.275 -13.487 1.00 92.69 94 ALA A N 1
ATOM 697 C CA . ALA A 1 94 ? 7.202 -5.387 -14.074 1.00 92.69 94 ALA A CA 1
ATOM 698 C C . ALA A 1 94 ? 7.786 -4.232 -14.919 1.00 92.69 94 ALA A C 1
ATOM 700 O O . ALA A 1 94 ? 7.027 -3.449 -15.489 1.00 92.69 94 ALA A O 1
ATOM 701 N N . GLY A 1 95 ? 9.117 -4.107 -15.011 1.00 89.56 95 GLY A N 1
ATOM 702 C CA . GLY A 1 95 ? 9.802 -3.037 -15.757 1.00 89.56 95 GLY A CA 1
ATOM 703 C C . GLY A 1 95 ? 9.949 -1.709 -15.004 1.00 89.56 95 GLY A C 1
ATOM 704 O O . GLY A 1 95 ? 10.363 -0.706 -15.585 1.00 89.56 95 GLY A O 1
ATOM 705 N N . MET A 1 96 ? 9.645 -1.697 -13.707 1.00 88.81 96 MET A N 1
ATOM 706 C CA . MET A 1 96 ? 9.515 -0.505 -12.868 1.00 88.81 96 MET A CA 1
ATOM 707 C C . MET A 1 96 ? 10.518 -0.503 -11.713 1.00 88.81 96 MET A C 1
ATOM 709 O O . MET A 1 96 ? 10.125 -0.436 -10.555 1.00 88.81 96 MET A O 1
ATOM 713 N N . GLY A 1 97 ? 11.821 -0.596 -11.991 1.00 83.31 97 GLY A N 1
ATOM 714 C CA . GLY A 1 97 ? 12.847 -0.531 -10.938 1.00 83.31 97 GLY A CA 1
ATOM 715 C C . GLY A 1 97 ? 13.117 0.877 -10.386 1.00 83.31 97 GLY A C 1
ATOM 716 O O . GLY A 1 97 ? 13.702 0.988 -9.313 1.00 83.31 97 GLY A O 1
ATOM 717 N N . HIS A 1 98 ? 12.667 1.929 -11.076 1.00 83.44 98 HIS A N 1
ATOM 718 C CA . HIS A 1 98 ? 12.813 3.339 -10.686 1.00 83.44 98 HIS A CA 1
ATOM 719 C C . HIS A 1 98 ? 11.483 4.089 -10.837 1.00 83.44 98 HIS A C 1
ATOM 721 O O . HIS A 1 98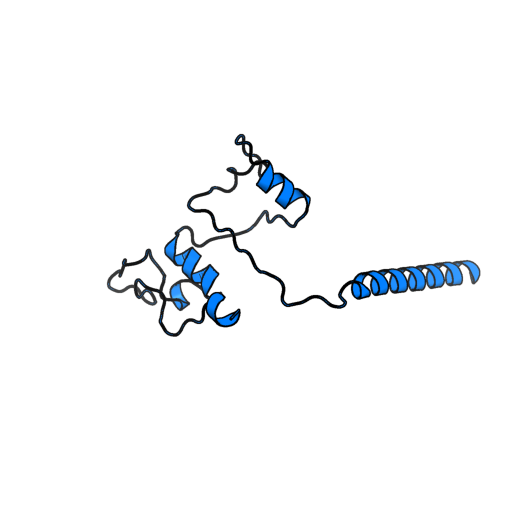 ? 10.438 3.462 -11.047 1.00 83.44 98 HIS A O 1
ATOM 727 N N . LEU A 1 99 ? 11.493 5.418 -10.675 1.00 79.44 99 LEU A N 1
ATOM 728 C CA . LEU A 1 99 ? 10.294 6.197 -10.957 1.00 79.44 99 LEU A CA 1
ATOM 729 C C . LEU A 1 99 ? 9.916 6.082 -12.436 1.00 79.44 99 LEU A C 1
ATOM 731 O O . LEU A 1 99 ? 10.726 5.748 -13.301 1.00 79.44 99 LEU A O 1
ATOM 735 N N . ASP A 1 100 ? 8.644 6.346 -12.704 1.00 73.50 100 ASP A N 1
ATOM 736 C CA . ASP A 1 100 ? 8.140 6.454 -14.067 1.00 73.50 100 ASP A CA 1
ATOM 737 C C . ASP A 1 100 ? 8.990 7.449 -14.865 1.00 73.50 100 ASP A C 1
ATOM 739 O O . ASP A 1 100 ? 9.420 8.472 -14.330 1.00 73.50 100 ASP A O 1
ATOM 743 N N . SER A 1 101 ? 9.257 7.138 -16.131 1.00 69.81 101 SER A N 1
ATOM 744 C CA . SER A 1 101 ? 10.147 7.882 -17.035 1.00 69.81 101 SER A CA 1
ATOM 745 C C . SER A 1 101 ? 11.633 7.982 -16.636 1.00 69.81 101 SER A C 1
ATOM 747 O O . SER A 1 101 ? 12.423 8.536 -17.401 1.00 69.81 101 SER A O 1
ATOM 749 N N . GLU A 1 102 ? 12.064 7.386 -15.518 1.00 69.50 102 GLU A N 1
ATOM 750 C CA . GLU A 1 102 ? 13.486 7.249 -15.184 1.00 69.50 102 GLU A CA 1
ATOM 751 C C . GLU A 1 102 ? 14.064 5.984 -15.833 1.00 69.50 102 GLU A C 1
ATOM 753 O O . GLU A 1 102 ? 13.948 4.868 -15.318 1.00 69.50 102 GLU A O 1
ATOM 758 N N . VAL A 1 103 ? 14.728 6.159 -16.977 1.00 67.12 103 VAL A N 1
ATOM 759 C CA . VAL A 1 103 ? 15.555 5.111 -17.589 1.00 67.12 103 VAL A CA 1
ATOM 760 C C . VAL A 1 103 ? 17.006 5.374 -17.215 1.00 67.12 103 VAL A C 1
ATOM 762 O O . VAL A 1 103 ? 17.664 6.240 -17.788 1.00 67.12 103 VAL A O 1
ATOM 765 N N . ILE A 1 104 ? 17.513 4.625 -16.238 1.00 69.88 104 ILE A N 1
ATOM 766 C CA . ILE A 1 104 ? 18.935 4.675 -15.899 1.00 69.88 104 ILE A CA 1
ATOM 767 C C . ILE A 1 104 ? 19.692 3.828 -16.916 1.00 69.88 104 ILE A C 1
ATOM 769 O O . ILE A 1 104 ? 19.482 2.613 -17.006 1.00 69.88 104 ILE A O 1
ATOM 773 N N . GLU A 1 105 ? 20.571 4.469 -17.680 1.00 66.69 105 GLU A N 1
ATOM 774 C CA . GLU A 1 105 ? 21.419 3.804 -18.663 1.00 66.69 105 GLU A CA 1
ATOM 775 C C . GLU A 1 105 ? 22.232 2.682 -17.989 1.00 66.69 105 GLU A C 1
ATOM 777 O O . GLU A 1 105 ? 22.869 2.875 -16.954 1.00 66.69 105 GLU A O 1
ATOM 782 N N . GLY A 1 106 ? 22.138 1.463 -18.528 1.00 67.50 106 GLY A N 1
ATOM 783 C CA . GLY A 1 106 ? 22.764 0.267 -17.951 1.00 67.50 106 GLY A CA 1
ATOM 784 C C . GLY A 1 106 ? 21.968 -0.441 -16.842 1.00 67.50 106 GLY A C 1
ATOM 785 O O . GLY A 1 106 ? 22.367 -1.531 -16.423 1.00 67.50 106 GLY A O 1
ATOM 786 N N . SER A 1 107 ? 20.830 0.100 -16.390 1.00 67.81 107 SER A N 1
ATOM 787 C CA . SER A 1 107 ? 19.959 -0.605 -15.441 1.00 67.81 107 SER A CA 1
ATOM 788 C C . SER A 1 107 ? 19.254 -1.791 -16.112 1.00 67.81 107 SER A C 1
ATOM 790 O O . SER A 1 107 ? 18.568 -1.663 -17.125 1.00 67.81 107 SER A O 1
ATOM 792 N N . LYS A 1 108 ? 19.437 -2.995 -15.558 1.00 64.25 108 LYS A N 1
ATOM 793 C CA . LYS A 1 108 ? 18.759 -4.205 -16.044 1.00 64.25 108 LYS A CA 1
ATOM 794 C C . LYS A 1 108 ? 17.369 -4.299 -15.412 1.00 64.25 108 LYS A C 1
ATOM 796 O O . LYS A 1 108 ? 17.245 -4.214 -14.195 1.00 64.25 108 LYS A O 1
ATOM 801 N N . GLY A 1 109 ? 16.334 -4.507 -16.228 1.00 64.81 109 GLY A N 1
ATOM 802 C CA . GLY A 1 109 ? 14.960 -4.724 -15.747 1.00 64.81 109 GLY A CA 1
ATOM 803 C C . GLY A 1 109 ? 14.166 -3.453 -15.421 1.00 64.81 109 GLY A C 1
ATOM 804 O O . GLY A 1 109 ? 13.134 -3.538 -14.763 1.00 64.81 109 GLY A O 1
ATOM 805 N N . THR A 1 110 ? 14.622 -2.278 -15.867 1.00 72.88 110 THR A N 1
ATOM 806 C CA . THR A 1 110 ? 13.839 -1.033 -15.813 1.00 72.88 110 THR A CA 1
ATOM 807 C C . THR A 1 110 ? 13.619 -0.510 -17.225 1.00 72.88 110 THR A C 1
ATOM 809 O O . THR A 1 110 ? 14.574 -0.180 -17.918 1.00 72.88 110 THR A O 1
ATOM 812 N N . SER A 1 111 ? 12.359 -0.434 -17.644 1.00 74.19 111 SER A N 1
ATOM 813 C CA . SER A 1 111 ? 11.918 0.214 -18.886 1.00 74.19 111 SER A CA 1
ATOM 814 C C . SER A 1 111 ? 11.400 1.635 -18.648 1.00 74.19 111 SER A C 1
ATOM 816 O O . SER A 1 111 ? 11.015 2.306 -19.600 1.00 74.19 111 SER A O 1
ATOM 818 N N . GLY A 1 112 ? 11.354 2.086 -17.387 1.00 79.44 112 GLY A N 1
ATOM 819 C CA . GLY A 1 112 ? 10.763 3.373 -17.006 1.00 79.44 112 GLY A CA 1
ATOM 820 C C . GLY A 1 112 ? 9.250 3.424 -17.229 1.00 79.44 112 GLY A C 1
ATOM 821 O O . GLY A 1 112 ? 8.680 4.504 -17.244 1.00 79.44 112 GLY A O 1
ATOM 822 N N . ARG A 1 113 ? 8.618 2.267 -17.453 1.00 86.88 113 ARG A N 1
ATOM 823 C CA . ARG A 1 113 ? 7.183 2.081 -17.679 1.00 86.88 113 ARG A CA 1
ATOM 824 C C . ARG A 1 113 ? 6.814 0.631 -17.394 1.00 86.88 113 ARG A C 1
ATOM 826 O O . ARG A 1 113 ? 7.664 -0.255 -17.527 1.00 86.88 113 ARG A O 1
ATOM 833 N N . LEU A 1 114 ? 5.545 0.400 -17.059 1.00 90.50 114 LEU A N 1
ATOM 834 C CA . LEU A 1 114 ? 5.001 -0.948 -16.914 1.00 90.50 114 LEU A CA 1
ATOM 835 C C . LEU A 1 114 ? 5.164 -1.709 -18.235 1.00 90.50 114 LEU A C 1
ATOM 837 O O . LEU A 1 114 ? 4.856 -1.158 -19.294 1.00 90.50 114 LEU A O 1
ATOM 841 N N . ARG A 1 115 ? 5.661 -2.947 -18.178 1.00 90.19 115 ARG A N 1
ATOM 842 C CA . ARG A 1 115 ? 5.797 -3.776 -19.381 1.00 90.19 115 ARG A CA 1
ATOM 843 C C . ARG A 1 115 ? 4.430 -4.154 -19.939 1.00 90.19 115 ARG A C 1
ATOM 845 O O . ARG A 1 115 ? 3.508 -4.454 -19.185 1.00 90.19 115 ARG A O 1
ATOM 852 N N . ASP A 1 116 ? 4.354 -4.232 -21.261 1.00 91.19 116 ASP A N 1
ATOM 853 C CA . ASP A 1 116 ? 3.112 -4.537 -21.977 1.00 91.19 116 ASP A CA 1
ATOM 854 C C . ASP A 1 116 ? 2.678 -6.013 -21.848 1.00 91.19 116 ASP A C 1
ATOM 856 O O . ASP A 1 116 ? 1.559 -6.361 -22.207 1.00 91.19 116 ASP A O 1
ATOM 860 N N . ASP A 1 117 ? 3.546 -6.892 -21.334 1.00 92.56 117 ASP A N 1
ATOM 861 C CA . ASP A 1 117 ? 3.251 -8.309 -21.082 1.00 92.56 117 ASP A CA 1
ATOM 862 C C . ASP A 1 117 ? 2.827 -8.604 -19.633 1.00 92.56 117 ASP A C 1
ATOM 864 O O . ASP A 1 117 ? 2.578 -9.757 -19.276 1.00 92.56 117 ASP A O 1
ATOM 868 N N . CYS A 1 118 ? 2.741 -7.577 -18.786 1.00 94.12 118 CYS A N 1
ATOM 869 C CA . CYS A 1 118 ? 2.246 -7.711 -17.424 1.00 94.12 118 CYS A CA 1
ATOM 870 C C . CYS A 1 118 ? 0.720 -7.603 -17.395 1.00 94.12 118 CYS A C 1
ATOM 872 O O . CYS A 1 118 ? 0.163 -6.592 -17.810 1.00 94.12 118 CYS A O 1
ATOM 874 N N . VAL A 1 119 ? 0.055 -8.611 -16.828 1.00 96.69 119 VAL A N 1
ATOM 875 C CA . VAL A 1 119 ? -1.392 -8.576 -16.589 1.00 96.69 119 VAL A CA 1
ATOM 876 C C . VAL A 1 119 ? -1.663 -7.919 -15.238 1.00 96.69 119 VAL A C 1
ATOM 878 O O . VAL A 1 119 ? -1.092 -8.300 -14.216 1.00 96.69 119 VAL A O 1
ATOM 881 N N . THR A 1 120 ? -2.542 -6.928 -15.228 1.00 97.50 120 THR A N 1
ATOM 882 C CA . THR A 1 120 ? -2.954 -6.206 -14.027 1.00 97.50 120 THR A CA 1
ATOM 883 C C . THR A 1 120 ? -4.157 -6.864 -13.357 1.00 97.50 120 THR A C 1
ATOM 885 O O . THR A 1 120 ? -4.993 -7.496 -14.002 1.00 97.50 120 THR A O 1
ATOM 888 N N . MET A 1 121 ? -4.329 -6.637 -12.054 1.00 96.75 121 MET A N 1
ATOM 889 C CA . MET A 1 121 ? -5.520 -7.076 -11.327 1.00 96.75 121 MET A CA 1
ATOM 890 C C . MET A 1 121 ? -6.814 -6.541 -11.956 1.00 96.75 121 MET A C 1
ATOM 892 O O . MET A 1 121 ? -7.833 -7.217 -11.918 1.00 96.75 121 MET A O 1
ATOM 896 N N . ALA A 1 122 ? -6.779 -5.351 -12.565 1.00 95.75 122 ALA A N 1
ATOM 897 C CA . ALA A 1 122 ? -7.940 -4.760 -13.219 1.00 95.75 122 ALA A CA 1
ATOM 898 C C . ALA A 1 122 ? -8.337 -5.534 -14.482 1.00 95.75 122 ALA A C 1
ATOM 900 O O . ALA A 1 122 ? -9.515 -5.587 -14.812 1.00 95.75 122 ALA A O 1
ATOM 901 N N . GLU A 1 123 ? -7.377 -6.143 -15.179 1.00 96.75 123 GLU A N 1
ATOM 902 C CA . GLU A 1 123 ? -7.640 -7.018 -16.324 1.00 96.75 123 GLU A CA 1
ATOM 903 C C . GLU A 1 123 ? -8.112 -8.400 -15.879 1.00 96.75 123 GLU A C 1
ATOM 905 O O . GLU A 1 123 ? -9.020 -8.950 -16.496 1.00 96.75 123 GLU A O 1
ATOM 910 N N . VAL A 1 124 ? -7.550 -8.934 -14.787 1.00 95.88 124 VAL A N 1
ATOM 911 C CA . VAL A 1 124 ? -7.971 -10.222 -14.207 1.00 95.88 124 VAL A CA 1
ATOM 912 C C . VAL A 1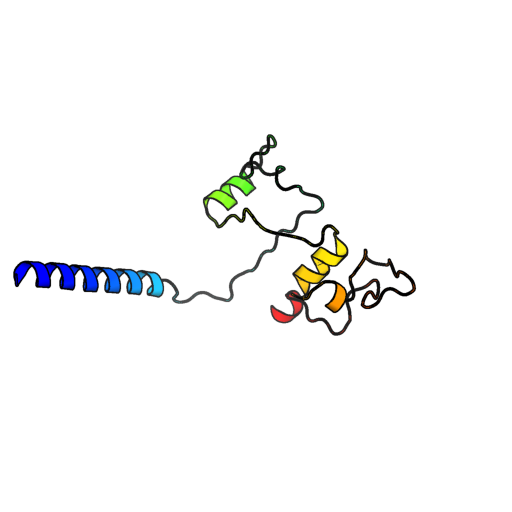 124 ? -9.400 -10.162 -13.661 1.00 95.88 124 VAL A C 1
ATOM 914 O O . VAL A 1 124 ? -10.142 -11.131 -13.789 1.00 95.88 124 VAL A O 1
ATOM 917 N N . LEU A 1 125 ? -9.789 -9.042 -13.044 1.00 92.44 125 LEU A N 1
ATOM 918 C CA . LEU A 1 125 ? -11.085 -8.872 -12.378 1.00 92.44 125 LEU A CA 1
ATOM 919 C C . LEU A 1 125 ? -12.211 -8.371 -13.305 1.00 92.44 125 LEU A C 1
ATOM 921 O O . LEU A 1 125 ? -13.292 -8.055 -12.803 1.00 92.44 125 LEU A O 1
ATOM 925 N N . ARG A 1 126 ? -11.970 -8.276 -14.621 1.00 85.69 126 ARG A N 1
ATOM 926 C CA . ARG A 1 126 ? -13.005 -7.920 -15.608 1.00 85.69 126 ARG A CA 1
ATOM 927 C C . ARG A 1 126 ? -14.161 -8.924 -15.672 1.00 85.69 126 ARG A C 1
ATOM 929 O O . ARG A 1 126 ? -13.974 -10.135 -15.416 1.00 85.69 126 ARG A O 1
#

pLDDT: mean 83.97, std 15.71, range [46.31, 98.31]

Radius of gyration: 23.54 Å; chains: 1; bounding box: 48×58×56 Å

Sequence (126 aa):
MVLRIALVLGLFTAVEALCLRTAAGAEEGGRPNVVIILVDDMGFSDIGCYGSEIPTPNIDALAARGVRFTQFYNTARCSPTRASLLTGLYPHQAGMGHLDSEVIEGSKGTSGRLRDDCVTMAEVLR